Protein AF-A0A0R1K5Y5-F1 (afdb_monomer)

Solvent-accessible surface area (backbone atoms only — not comparable to full-atom values): 5314 Å² total; per-residue (Å²): 142,81,78,72,72,65,57,58,55,54,53,52,54,52,53,52,52,53,51,50,59,60,66,68,60,71,71,76,76,76,74,76,47,78,52,60,63,47,74,46,78,46,87,89,62,78,93,54,93,84,54,44,70,68,54,51,84,50,86,80,51,65,73,40,61,26,33,53,95,92,40,45,23,33,33,37,59,58,76,78,77,84,123

Mean predicted aligned error: 13.67 Å

Organism: NCBI:txid1423773

Structure (mmCIF, N/CA/C/O backbone):
data_AF-A0A0R1K5Y5-F1
#
_entry.id   AF-A0A0R1K5Y5-F1
#
loop_
_atom_site.group_PDB
_atom_site.id
_atom_site.type_symbol
_atom_site.label_atom_id
_atom_site.label_alt_id
_atom_site.label_comp_id
_atom_site.label_asym_id
_atom_site.label_entity_id
_atom_site.label_seq_id
_atom_site.pdbx_PDB_ins_code
_atom_site.Cartn_x
_atom_site.Cartn_y
_atom_site.Cartn_z
_atom_site.occupancy
_atom_site.B_iso_or_equiv
_atom_site.auth_seq_id
_atom_site.auth_comp_id
_atom_site.auth_asym_id
_atom_site.auth_atom_id
_atom_site.pdbx_PDB_model_num
ATOM 1 N N . MET A 1 1 ? -20.021 -43.120 42.877 1.00 48.41 1 MET A N 1
ATOM 2 C CA . MET A 1 1 ? -19.944 -43.189 41.398 1.00 48.41 1 MET A CA 1
ATOM 3 C C . MET A 1 1 ? -20.209 -41.804 40.812 1.00 48.41 1 MET A C 1
ATOM 5 O O . MET A 1 1 ? -21.359 -41.437 40.657 1.00 48.41 1 MET A O 1
ATOM 9 N N . THR A 1 2 ? -19.180 -41.001 40.522 1.00 52.50 2 THR A N 1
ATOM 10 C CA . THR A 1 2 ? -19.378 -39.645 39.945 1.00 52.50 2 THR A CA 1
ATOM 11 C C . THR A 1 2 ? -18.164 -39.199 39.118 1.00 52.50 2 THR A C 1
ATOM 13 O O . THR A 1 2 ? -17.735 -38.052 39.154 1.00 52.50 2 THR A O 1
ATOM 16 N N . ARG A 1 3 ? -17.562 -40.129 38.361 1.00 54.16 3 ARG A N 1
ATOM 17 C CA . ARG A 1 3 ? -16.389 -39.851 37.504 1.00 54.16 3 ARG A CA 1
ATOM 18 C C . ARG A 1 3 ? -16.735 -39.434 36.064 1.00 54.16 3 ARG A C 1
ATOM 20 O O . ARG A 1 3 ? -15.836 -39.072 35.322 1.00 54.16 3 ARG A O 1
ATOM 27 N N . TRP A 1 4 ? -18.015 -39.408 35.683 1.00 51.88 4 TRP A N 1
ATOM 28 C CA . TRP A 1 4 ? -18.446 -39.199 34.289 1.00 51.88 4 TRP A CA 1
ATOM 29 C C . TRP A 1 4 ? -18.727 -37.730 33.924 1.00 51.88 4 TRP A C 1
ATOM 31 O O . TRP A 1 4 ? -18.711 -37.377 32.752 1.00 51.88 4 TRP A O 1
ATOM 41 N N . LYS A 1 5 ? -18.903 -36.836 34.909 1.00 50.72 5 LYS A N 1
ATOM 42 C CA . LYS A 1 5 ? -19.171 -35.405 34.651 1.00 50.72 5 LYS A CA 1
ATOM 43 C C . LYS A 1 5 ? -17.930 -34.591 34.255 1.00 50.72 5 LYS A C 1
ATOM 45 O O . LYS A 1 5 ? -18.074 -33.519 33.681 1.00 50.72 5 LYS A O 1
ATOM 50 N N . LYS A 1 6 ? -16.715 -35.085 34.534 1.00 54.41 6 LYS A N 1
ATOM 51 C CA . LYS A 1 6 ? -15.465 -34.357 34.239 1.00 54.41 6 LYS A CA 1
ATOM 52 C C . LYS A 1 6 ? -15.102 -34.391 32.752 1.00 54.41 6 LYS A C 1
ATOM 54 O O . LYS A 1 6 ? -14.628 -33.393 32.229 1.00 54.41 6 LYS A O 1
ATOM 59 N N . TYR A 1 7 ? -15.385 -35.494 32.060 1.00 59.97 7 TYR A N 1
ATOM 60 C CA . TYR A 1 7 ? -15.007 -35.677 30.654 1.00 59.97 7 TYR A CA 1
ATOM 61 C C . TYR A 1 7 ? -15.830 -34.830 29.675 1.00 59.97 7 TYR A C 1
ATOM 63 O O . TYR A 1 7 ? -15.312 -34.445 28.634 1.00 59.97 7 TYR A O 1
ATOM 71 N N . GLY A 1 8 ? -17.069 -34.465 30.026 1.00 59.69 8 GLY A N 1
ATOM 72 C CA . GLY A 1 8 ? -17.906 -33.606 29.177 1.00 59.69 8 GLY A CA 1
ATOM 73 C C . GLY A 1 8 ? -17.338 -32.193 28.992 1.00 59.69 8 GLY A C 1
ATOM 74 O O . GLY A 1 8 ? -17.422 -31.629 27.906 1.00 59.69 8 GLY A O 1
ATOM 75 N N . ILE A 1 9 ? -16.686 -31.649 30.025 1.00 64.31 9 ILE A N 1
ATOM 76 C CA . ILE A 1 9 ? -16.052 -30.322 29.966 1.00 64.31 9 ILE A CA 1
ATOM 77 C C . ILE A 1 9 ? -14.810 -30.341 29.072 1.00 64.31 9 ILE A C 1
ATOM 79 O O . ILE A 1 9 ? -14.604 -29.413 28.293 1.00 64.31 9 ILE A O 1
ATOM 83 N N . TYR A 1 10 ? -14.007 -31.407 29.130 1.00 64.44 10 TYR A N 1
ATOM 84 C CA . TYR A 1 10 ? -12.815 -31.518 28.288 1.00 64.44 10 TYR A CA 1
ATOM 85 C C . TYR A 1 10 ? -13.157 -31.626 26.801 1.00 64.44 10 TYR A C 1
ATOM 87 O O . TYR A 1 10 ? -12.455 -31.034 25.991 1.00 64.44 10 TYR A O 1
ATOM 95 N N . VAL A 1 11 ? -14.250 -32.305 26.436 1.00 64.56 11 VAL A N 1
ATOM 96 C CA . VAL A 1 11 ? -14.700 -32.406 25.035 1.00 64.56 11 VAL A CA 1
ATOM 97 C C . VAL A 1 11 ? -15.210 -31.059 24.507 1.00 64.56 11 VAL A C 1
ATOM 99 O O . VAL A 1 11 ? -14.907 -30.701 23.371 1.00 64.56 11 VAL A O 1
ATOM 102 N N . LEU A 1 12 ? -15.910 -30.273 25.335 1.00 62.66 12 LEU A N 1
ATOM 103 C CA . LEU A 1 12 ? -16.350 -28.919 24.972 1.00 62.66 12 LEU A CA 1
ATOM 104 C C . LEU A 1 12 ? -15.178 -27.941 24.816 1.00 62.66 12 LEU A C 1
ATOM 106 O O . LEU A 1 12 ? -15.150 -27.169 23.859 1.00 62.66 12 LEU A O 1
ATOM 110 N N . LEU A 1 13 ? -14.188 -28.001 25.714 1.00 65.69 13 LEU A N 1
ATOM 111 C CA . LEU A 1 13 ? -12.985 -27.168 25.620 1.00 65.69 13 LEU A CA 1
ATOM 112 C C . LEU A 1 13 ? -12.112 -27.551 24.416 1.00 65.69 13 LEU A C 1
ATOM 114 O O . LEU A 1 13 ? -11.635 -26.660 23.715 1.00 65.69 13 LEU A O 1
ATOM 118 N N . LEU A 1 14 ? -11.948 -28.850 24.127 1.00 63.75 14 LEU A N 1
ATOM 119 C CA . LEU A 1 14 ? -11.221 -29.295 22.932 1.00 63.75 14 LEU A CA 1
ATOM 120 C C . LEU A 1 14 ? -11.951 -28.884 21.645 1.00 63.75 14 LEU A C 1
ATOM 122 O O . LEU A 1 14 ? -11.319 -28.376 20.722 1.00 63.75 14 LEU A O 1
ATOM 126 N N . GLY A 1 15 ? -13.274 -29.070 21.587 1.00 67.00 15 GLY A N 1
ATOM 127 C CA . GLY A 1 15 ? -14.086 -28.706 20.424 1.00 67.00 15 GLY A CA 1
ATOM 128 C C . GLY A 1 15 ? -14.067 -27.202 20.136 1.00 67.00 15 GLY A C 1
ATOM 129 O O . GLY A 1 15 ? -13.910 -26.799 18.983 1.00 67.00 15 GLY A O 1
ATOM 130 N N . GLY A 1 16 ? -14.137 -26.371 21.182 1.00 68.19 16 GLY A N 1
ATOM 131 C CA . GLY A 1 16 ? -14.029 -24.915 21.060 1.00 68.19 16 GLY A CA 1
ATOM 132 C C . GLY A 1 16 ? -12.663 -24.455 20.544 1.00 68.19 16 GLY A C 1
ATOM 133 O O . GLY A 1 16 ? -12.595 -23.571 19.692 1.00 68.19 16 GLY A O 1
ATOM 134 N N . LEU A 1 17 ? -11.578 -25.094 20.992 1.00 71.62 17 LEU A N 1
ATOM 135 C CA . LEU A 1 17 ? -10.219 -24.748 20.569 1.00 71.62 17 LEU A CA 1
ATOM 136 C C . LEU A 1 17 ? -9.957 -25.131 19.102 1.00 71.62 17 LEU A C 1
ATOM 138 O O . LEU A 1 17 ? -9.346 -24.359 18.364 1.00 71.62 17 LEU A O 1
ATOM 142 N N . VAL A 1 18 ? -10.489 -26.269 18.644 1.00 69.25 18 VAL A N 1
ATOM 143 C CA . VAL A 1 18 ? -10.403 -26.685 17.232 1.00 69.25 18 VAL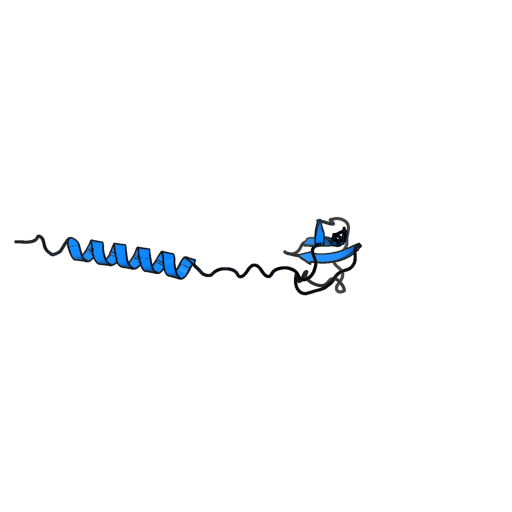 A CA 1
ATOM 144 C C . VAL A 1 18 ? -11.223 -25.763 16.323 1.00 69.25 18 VAL A C 1
ATOM 146 O O . VAL A 1 18 ? -10.728 -25.355 15.271 1.00 69.25 18 VAL A O 1
ATOM 149 N N . ALA A 1 19 ? -12.436 -25.377 16.735 1.00 65.44 19 ALA A N 1
ATOM 150 C CA . ALA A 1 19 ? -13.259 -24.427 15.985 1.00 65.44 19 ALA A CA 1
ATOM 151 C C . ALA A 1 19 ? -12.575 -23.053 15.862 1.00 65.44 19 ALA A C 1
ATOM 153 O O . ALA A 1 19 ? -12.564 -22.463 14.784 1.00 65.44 19 ALA A O 1
ATOM 154 N N . PHE A 1 20 ? -11.929 -22.575 16.929 1.00 69.31 20 PHE A N 1
ATOM 155 C CA . PHE A 1 20 ? -11.222 -21.291 16.926 1.00 69.31 20 PHE A CA 1
ATOM 156 C C . PHE A 1 20 ? -10.026 -21.274 15.957 1.00 69.31 20 PHE A C 1
ATOM 158 O O . PHE A 1 20 ? -9.837 -20.311 15.215 1.00 69.31 20 PHE A O 1
ATOM 165 N N . VAL A 1 21 ? -9.256 -22.367 15.893 1.00 69.44 21 VAL A N 1
ATOM 166 C CA . VAL A 1 21 ? -8.150 -22.519 14.928 1.00 69.44 21 VAL A CA 1
ATOM 167 C C . VAL A 1 21 ? -8.663 -22.583 13.485 1.00 69.44 21 VAL A C 1
ATOM 169 O O . VAL A 1 21 ? -8.022 -22.041 12.583 1.00 69.44 21 VAL A O 1
ATOM 172 N N . TYR A 1 22 ? -9.825 -23.204 13.257 1.00 64.31 22 TYR A N 1
ATOM 173 C CA . TYR A 1 22 ? -10.442 -23.265 11.930 1.00 64.31 22 TYR A CA 1
ATOM 174 C C . TYR A 1 22 ? -10.975 -21.903 11.462 1.00 64.31 22 TYR A C 1
ATOM 176 O O . TYR A 1 22 ? -10.770 -21.548 10.303 1.00 64.31 22 TYR A O 1
ATOM 184 N N . LEU A 1 23 ? -11.591 -21.107 12.345 1.00 60.47 23 LEU A N 1
ATOM 185 C CA . LEU A 1 23 ? -12.064 -19.761 11.994 1.00 60.47 23 LEU A CA 1
ATOM 186 C C . LEU A 1 23 ? -10.924 -18.737 11.848 1.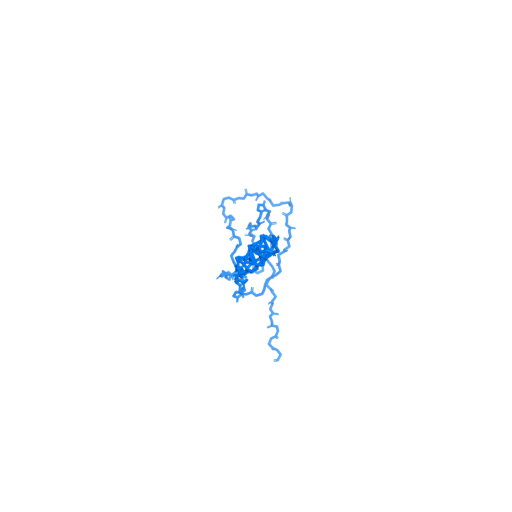00 60.47 23 LEU A C 1
ATOM 188 O O . LEU A 1 23 ? -11.034 -17.824 11.033 1.00 60.47 23 LEU A O 1
ATOM 192 N N . GLY A 1 24 ? -9.811 -18.900 12.573 1.00 60.38 24 GLY A N 1
ATOM 193 C CA . GLY A 1 24 ? -8.633 -18.029 12.452 1.00 60.38 24 GLY A CA 1
ATOM 194 C C . GLY A 1 24 ? -7.876 -18.166 11.124 1.00 60.38 24 GLY A C 1
ATOM 195 O O . GLY A 1 24 ? -7.022 -17.340 10.812 1.00 60.38 24 GLY A O 1
ATOM 196 N N . ARG A 1 25 ? -8.199 -19.182 10.313 1.00 57.53 25 ARG A N 1
ATOM 197 C CA . ARG A 1 25 ? -7.628 -19.415 8.979 1.00 57.53 25 ARG A CA 1
ATOM 198 C C . ARG A 1 25 ? -8.400 -18.723 7.853 1.00 57.53 25 ARG A C 1
ATOM 200 O O . ARG A 1 25 ? -8.434 -19.221 6.731 1.00 57.53 25 ARG A O 1
ATOM 207 N N . GLN A 1 26 ? -8.970 -17.547 8.102 1.00 53.25 26 GLN A N 1
ATOM 208 C CA . GLN A 1 26 ? -9.242 -16.621 7.004 1.00 53.25 26 GLN A CA 1
ATOM 209 C C . GLN A 1 26 ? -7.894 -16.111 6.498 1.00 53.25 26 GLN A C 1
ATOM 211 O O . GLN A 1 26 ? -7.351 -15.113 6.962 1.00 53.25 26 GLN A O 1
ATOM 216 N N . THR A 1 27 ? -7.310 -16.887 5.590 1.00 52.66 27 THR A N 1
ATOM 217 C CA . THR A 1 27 ? -6.143 -16.506 4.816 1.00 52.66 27 THR A CA 1
ATOM 218 C C . THR A 1 27 ? -6.518 -15.258 4.044 1.00 52.66 27 THR A C 1
ATOM 220 O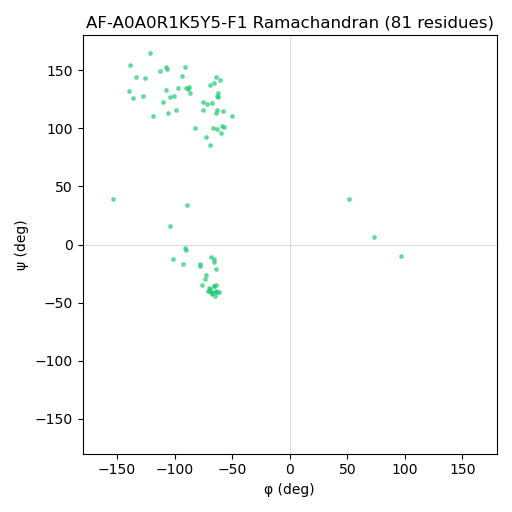 O . THR A 1 27 ? -7.231 -15.326 3.043 1.00 52.66 27 THR A O 1
ATOM 223 N N . THR A 1 28 ? -6.060 -14.108 4.523 1.00 53.03 28 THR A N 1
ATOM 224 C CA . THR A 1 28 ? -5.974 -12.905 3.715 1.00 53.03 28 THR A CA 1
ATOM 225 C C . THR A 1 28 ? -5.110 -13.288 2.523 1.00 53.03 28 THR A C 1
ATOM 227 O O . THR A 1 28 ? -3.895 -13.440 2.652 1.00 53.03 28 THR A O 1
ATOM 230 N N . SER A 1 29 ? -5.738 -13.549 1.377 1.00 52.88 29 SER A N 1
ATOM 231 C CA . SER A 1 29 ? -5.034 -13.683 0.112 1.00 52.88 29 SER A CA 1
ATOM 232 C C . SER A 1 29 ? -4.326 -12.355 -0.111 1.00 52.88 29 SER A C 1
ATOM 234 O O . SER A 1 29 ? -4.942 -11.373 -0.514 1.00 52.88 29 SER A O 1
ATOM 236 N N . ALA A 1 30 ? -3.049 -12.289 0.262 1.00 59.12 30 ALA A N 1
ATOM 237 C CA . ALA A 1 30 ? -2.213 -11.139 -0.010 1.00 59.12 30 ALA A CA 1
ATOM 238 C C . ALA A 1 30 ? -2.108 -11.043 -1.532 1.00 59.12 30 ALA A C 1
ATOM 240 O O . ALA A 1 30 ? -1.396 -11.820 -2.166 1.00 59.12 30 ALA A O 1
ATOM 241 N N . GLN A 1 31 ? -2.914 -10.157 -2.113 1.00 58.66 31 GLN A N 1
ATOM 242 C CA . GLN A 1 31 ? -2.982 -9.943 -3.547 1.00 58.66 31 GLN A CA 1
ATOM 243 C C . GLN A 1 31 ? -1.582 -9.566 -4.029 1.00 58.66 31 GLN A C 1
ATOM 245 O O . GLN A 1 31 ? -1.018 -8.557 -3.595 1.00 58.66 31 GLN A O 1
ATOM 250 N N . GLN A 1 32 ? -0.989 -10.430 -4.854 1.00 66.12 32 GLN A N 1
ATOM 251 C CA . GLN A 1 32 ? 0.327 -10.168 -5.418 1.00 66.12 32 GLN A CA 1
ATOM 252 C C . GLN A 1 32 ? 0.188 -8.985 -6.377 1.00 66.12 32 GLN A C 1
ATOM 254 O O . GLN A 1 32 ? -0.626 -9.054 -7.299 1.00 66.12 32 GLN A O 1
ATOM 259 N N . PRO A 1 33 ? 0.926 -7.887 -6.156 1.00 72.50 33 PRO A N 1
ATOM 260 C CA . PRO A 1 33 ? 0.776 -6.705 -6.981 1.00 72.50 33 PRO A CA 1
ATOM 261 C C . PRO A 1 33 ? 1.223 -7.001 -8.414 1.00 72.50 33 PRO A C 1
ATOM 263 O O . PRO A 1 33 ? 2.250 -7.643 -8.638 1.00 72.50 33 PRO A O 1
ATOM 266 N N . ILE A 1 34 ? 0.467 -6.496 -9.391 1.00 82.25 34 ILE A N 1
ATOM 267 C CA . ILE A 1 34 ? 0.760 -6.657 -10.828 1.00 82.25 34 ILE A CA 1
ATOM 268 C C . ILE A 1 34 ? 2.086 -5.972 -11.201 1.00 82.25 34 ILE A C 1
ATOM 270 O O . ILE A 1 34 ? 2.706 -6.299 -12.215 1.00 82.25 34 ILE A O 1
ATOM 274 N N . GLN A 1 35 ? 2.533 -5.027 -10.373 1.00 86.44 35 GLN A N 1
ATOM 275 C CA . GLN A 1 35 ? 3.777 -4.294 -10.529 1.00 86.44 35 GLN A CA 1
ATOM 276 C C . GLN A 1 35 ? 4.456 -4.113 -9.171 1.00 86.44 35 GLN A C 1
ATOM 278 O O . GLN A 1 35 ? 3.832 -3.690 -8.200 1.00 86.44 35 GLN A O 1
ATOM 283 N N . GLU A 1 36 ? 5.753 -4.4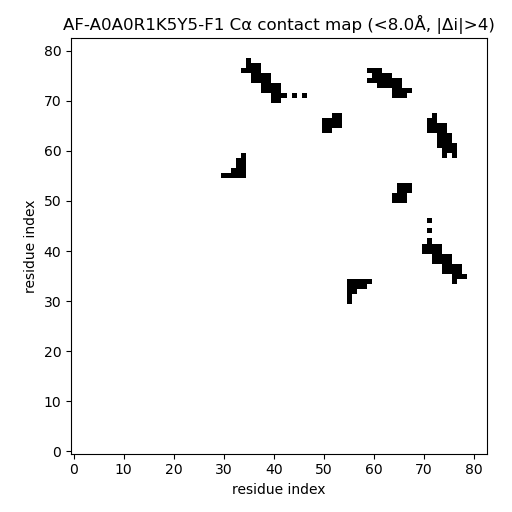05 -9.111 1.00 87.25 36 GLU A N 1
ATOM 284 C CA . GLU A 1 36 ? 6.555 -4.133 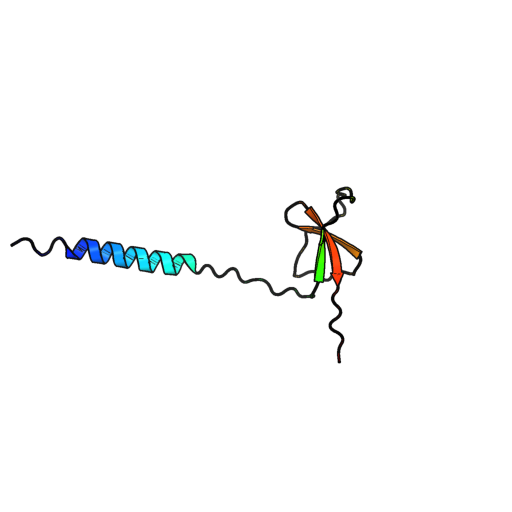-7.924 1.00 87.25 36 GLU A CA 1
ATOM 285 C C . GLU A 1 36 ? 6.854 -2.633 -7.842 1.00 87.25 36 GLU A C 1
ATOM 287 O O . GLU A 1 36 ? 7.494 -2.050 -8.721 1.00 87.25 36 GLU A O 1
ATOM 292 N N . VAL A 1 37 ? 6.336 -1.996 -6.794 1.00 89.19 37 VAL A N 1
ATOM 293 C CA . VAL A 1 37 ? 6.488 -0.561 -6.567 1.00 89.19 37 VAL A CA 1
ATOM 294 C C . VAL A 1 37 ? 6.874 -0.280 -5.121 1.00 89.19 37 VAL A C 1
ATOM 296 O O . VAL A 1 37 ? 6.405 -0.940 -4.193 1.00 89.19 37 VAL A O 1
ATOM 299 N N . GLN A 1 38 ? 7.709 0.732 -4.926 1.00 90.25 38 GLN A N 1
ATOM 300 C CA . GLN A 1 38 ? 8.012 1.299 -3.620 1.00 90.25 38 GLN A CA 1
ATOM 301 C C . GLN A 1 38 ? 7.139 2.532 -3.395 1.00 90.25 38 GLN A C 1
ATOM 303 O O . GLN A 1 38 ? 6.991 3.369 -4.281 1.00 90.25 38 GLN A O 1
ATOM 308 N N . LEU A 1 39 ? 6.544 2.634 -2.208 1.00 91.50 39 LEU A N 1
ATOM 309 C CA . LEU A 1 39 ? 5.690 3.756 -1.828 1.00 91.50 39 LEU A CA 1
ATOM 310 C C . LEU A 1 39 ? 6.442 4.653 -0.845 1.00 91.50 39 LEU A C 1
ATOM 312 O O . LEU A 1 39 ? 6.690 4.257 0.295 1.00 91.50 39 LEU A O 1
ATOM 316 N N . VAL A 1 40 ? 6.771 5.871 -1.266 1.00 91.50 40 VAL A N 1
ATOM 317 C CA . VAL A 1 40 ? 7.465 6.866 -0.439 1.00 91.50 40 VAL A CA 1
ATOM 318 C C . VAL A 1 40 ? 6.439 7.839 0.122 1.00 91.50 40 VAL A C 1
ATOM 320 O O . VAL A 1 40 ? 5.782 8.558 -0.624 1.00 91.50 40 VAL A O 1
ATOM 323 N N . LYS A 1 41 ? 6.266 7.871 1.448 1.00 90.50 41 LYS A N 1
ATOM 324 C CA . LYS A 1 41 ? 5.281 8.759 2.084 1.00 90.50 41 LYS A CA 1
ATOM 325 C C . LYS A 1 41 ? 5.638 10.225 1.814 1.00 90.50 41 LYS A C 1
ATOM 327 O O . LYS A 1 41 ? 6.745 10.658 2.133 1.00 90.50 41 LYS A O 1
ATOM 332 N N . ARG A 1 42 ? 4.688 11.002 1.285 1.00 88.19 42 ARG A N 1
ATOM 333 C CA . ARG A 1 42 ? 4.849 12.441 1.036 1.00 88.19 42 ARG A CA 1
ATOM 334 C C . ARG A 1 42 ? 3.974 13.244 1.991 1.00 88.19 42 ARG A C 1
ATOM 336 O O . ARG A 1 42 ? 2.763 13.066 2.048 1.00 88.19 42 ARG A O 1
ATOM 343 N N . THR A 1 43 ? 4.605 14.134 2.755 1.00 82.38 43 THR A N 1
ATOM 344 C CA . THR A 1 43 ? 3.945 14.976 3.770 1.00 82.38 43 THR A CA 1
ATOM 345 C C . THR A 1 43 ? 3.701 16.413 3.307 1.00 82.38 43 THR A C 1
ATOM 347 O O . THR A 1 43 ? 2.953 17.132 3.956 1.00 82.38 43 THR A O 1
ATOM 350 N N . ASN A 1 44 ? 4.301 16.835 2.187 1.00 81.12 44 ASN A N 1
ATOM 351 C CA . ASN A 1 44 ? 4.167 18.189 1.633 1.00 81.12 44 ASN A CA 1
ATOM 352 C C . ASN A 1 44 ? 3.226 18.258 0.413 1.00 81.12 44 ASN A C 1
ATOM 354 O O . ASN A 1 44 ? 3.244 19.219 -0.344 1.00 81.12 44 ASN A O 1
ATOM 358 N N . VAL A 1 45 ? 2.407 17.230 0.195 1.00 79.50 45 VAL A N 1
ATOM 359 C CA . VAL A 1 45 ? 1.459 17.180 -0.924 1.00 79.50 45 VAL A CA 1
ATOM 360 C C . VAL A 1 45 ? 0.066 17.463 -0.377 1.00 79.50 45 VAL A C 1
ATOM 362 O O . VAL A 1 45 ? -0.365 16.820 0.581 1.00 79.50 45 VAL A O 1
ATOM 365 N N . LYS A 1 46 ? -0.639 18.439 -0.958 1.00 76.62 46 LYS A N 1
ATOM 366 C CA . LYS A 1 46 ? -2.049 18.676 -0.627 1.00 76.62 46 LYS A CA 1
ATOM 367 C C . LYS A 1 46 ? -2.883 17.517 -1.157 1.00 76.62 46 LYS A C 1
ATOM 369 O O . LYS A 1 46 ? -2.681 17.076 -2.283 1.00 76.62 46 LYS A O 1
ATOM 374 N N . HIS A 1 47 ? -3.827 17.044 -0.353 1.00 73.94 47 HIS A N 1
ATOM 375 C CA . HIS A 1 47 ? -4.821 16.095 -0.827 1.00 73.94 47 HIS A CA 1
ATOM 376 C C . HIS A 1 47 ? -5.666 16.782 -1.906 1.00 73.94 47 HIS A C 1
ATOM 378 O O . HIS A 1 47 ? -6.340 17.769 -1.619 1.00 73.94 47 HIS A O 1
ATOM 384 N N . THR A 1 48 ? -5.558 16.309 -3.146 1.00 76.62 48 THR A N 1
ATOM 385 C CA . THR A 1 48 ? -6.410 16.730 -4.262 1.00 76.62 48 THR A CA 1
ATOM 386 C C . THR A 1 48 ? -7.399 15.615 -4.585 1.00 76.62 48 THR A C 1
ATOM 388 O O . THR A 1 48 ? -7.091 14.438 -4.374 1.00 76.62 48 THR A O 1
ATOM 391 N N . ASP A 1 49 ? -8.573 15.975 -5.107 1.00 77.38 49 ASP A N 1
ATOM 392 C CA . ASP A 1 49 ? -9.622 15.018 -5.502 1.00 77.38 49 ASP A CA 1
ATOM 393 C C . ASP A 1 49 ? -9.200 14.124 -6.685 1.00 77.38 49 ASP A C 1
ATOM 395 O O . ASP A 1 49 ? -9.825 13.108 -6.974 1.00 77.38 49 ASP A O 1
ATOM 399 N N . GLU A 1 50 ? -8.105 14.480 -7.359 1.00 79.31 50 GLU A N 1
ATOM 400 C CA . GLU A 1 50 ? -7.512 13.713 -8.456 1.00 79.31 50 GLU A CA 1
ATOM 401 C C . GLU A 1 50 ? -6.700 12.502 -7.963 1.00 79.31 50 GLU A C 1
ATOM 403 O O . GLU A 1 50 ? -6.409 11.580 -8.732 1.00 79.31 50 GLU A O 1
ATOM 408 N N . LEU A 1 51 ? -6.331 12.473 -6.677 1.00 85.25 51 LEU A N 1
ATOM 409 C CA . LEU A 1 51 ? -5.571 11.371 -6.099 1.00 85.25 51 LEU A CA 1
ATOM 410 C C . LEU A 1 51 ? -6.467 10.154 -5.886 1.00 85.25 51 LEU A C 1
ATOM 412 O O . LEU A 1 51 ? -7.449 10.177 -5.148 1.00 85.25 51 LEU A O 1
ATOM 416 N N . SER A 1 52 ? -6.073 9.043 -6.498 1.00 88.31 52 SER A N 1
ATOM 417 C CA . SER A 1 52 ? -6.752 7.763 -6.330 1.00 88.31 52 SER A CA 1
ATOM 418 C C . SER A 1 52 ? -6.156 6.951 -5.180 1.00 88.31 52 SER A C 1
ATOM 420 O O . SER A 1 52 ? -4.961 7.032 -4.881 1.00 88.31 52 SER A O 1
ATOM 422 N N . ASN A 1 53 ? -6.978 6.088 -4.580 1.00 91.19 53 ASN A N 1
ATOM 423 C CA . ASN A 1 53 ? -6.482 5.075 -3.653 1.00 91.19 53 ASN A CA 1
ATOM 424 C C . ASN A 1 53 ? -5.498 4.123 -4.354 1.00 91.19 53 ASN A C 1
ATOM 426 O O . ASN A 1 53 ? -5.685 3.742 -5.514 1.00 91.19 53 ASN A O 1
ATOM 430 N N . TYR A 1 54 ? -4.452 3.727 -3.632 1.00 90.44 54 TYR A N 1
ATOM 431 C CA . TYR A 1 54 ? -3.499 2.722 -4.078 1.00 90.44 54 TYR A CA 1
ATOM 432 C C . TYR A 1 54 ? -4.200 1.371 -4.254 1.00 90.44 54 TYR A C 1
ATOM 434 O O . TYR A 1 54 ? -4.840 0.873 -3.326 1.00 90.44 54 TYR A O 1
ATOM 442 N N . SER A 1 55 ? -4.026 0.757 -5.421 1.00 89.31 55 SER A N 1
ATOM 443 C CA . SER A 1 55 ? -4.496 -0.589 -5.731 1.00 89.31 55 SER A CA 1
ATOM 444 C C . SER A 1 55 ? -3.328 -1.422 -6.265 1.00 89.31 55 SER A C 1
ATOM 446 O O . SER A 1 55 ? -2.678 -0.997 -7.218 1.00 89.31 55 SER A O 1
ATOM 448 N N . PRO A 1 56 ? -3.065 -2.615 -5.704 1.00 85.62 56 PRO A N 1
ATOM 449 C CA . PRO A 1 56 ? -2.010 -3.505 -6.195 1.00 85.62 56 PRO A CA 1
ATOM 450 C C . PRO A 1 56 ? -2.286 -4.043 -7.612 1.00 85.62 56 PRO A C 1
ATOM 452 O O . PRO A 1 56 ? -1.370 -4.540 -8.266 1.00 85.62 56 PRO A O 1
ATOM 455 N N . ASP A 1 57 ? -3.524 -3.917 -8.099 1.00 88.19 57 ASP A N 1
ATOM 456 C CA . ASP A 1 57 ? -3.952 -4.369 -9.425 1.00 88.19 57 ASP A CA 1
ATOM 457 C C . ASP A 1 57 ? -3.792 -3.277 -10.500 1.00 88.19 57 ASP A C 1
ATOM 459 O O . ASP A 1 57 ? -4.024 -3.509 -11.687 1.00 88.19 57 ASP A O 1
ATOM 463 N N . LYS A 1 58 ? -3.399 -2.058 -10.111 1.00 86.69 58 LYS A N 1
ATOM 464 C CA . LYS A 1 58 ? -3.115 -0.974 -11.053 1.00 86.69 58 LYS A CA 1
ATOM 465 C 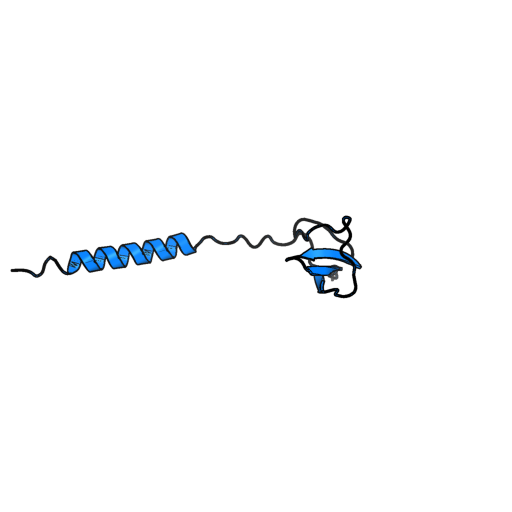C . LYS A 1 58 ? -1.635 -0.938 -11.407 1.00 86.69 58 LYS A C 1
ATOM 467 O O . LYS A 1 58 ? -0.761 -1.173 -10.578 1.00 86.69 58 LYS A O 1
ATOM 472 N N . ARG A 1 59 ? -1.366 -0.575 -12.660 1.00 88.75 59 ARG A N 1
ATOM 473 C CA . ARG A 1 59 ? -0.034 -0.149 -13.084 1.00 88.75 59 ARG A CA 1
ATOM 474 C C . ARG A 1 59 ? 0.106 1.341 -12.837 1.00 88.75 59 ARG A C 1
ATOM 476 O O . ARG A 1 59 ? -0.787 2.112 -13.186 1.00 88.75 59 ARG A O 1
ATOM 483 N N . TYR A 1 60 ? 1.248 1.708 -12.291 1.00 89.19 60 TYR A N 1
ATOM 484 C CA . TYR A 1 60 ? 1.633 3.071 -11.988 1.00 89.19 60 TYR A CA 1
ATOM 485 C C . TYR A 1 60 ? 2.927 3.413 -12.718 1.00 89.19 60 TYR A C 1
ATOM 487 O O . TYR A 1 60 ? 3.657 2.545 -13.219 1.00 89.19 60 TYR A O 1
ATOM 495 N N . ARG A 1 61 ? 3.208 4.706 -12.775 1.00 89.12 61 ARG A N 1
ATOM 496 C CA . ARG A 1 61 ? 4.473 5.267 -13.227 1.00 89.12 61 ARG A CA 1
ATOM 497 C C . ARG A 1 61 ? 5.235 5.805 -12.022 1.00 89.12 61 ARG A C 1
ATOM 499 O O . ARG A 1 61 ? 4.648 6.170 -11.005 1.00 89.12 61 ARG A O 1
ATOM 506 N N . SER A 1 62 ? 6.560 5.833 -12.132 1.00 89.69 62 SER A N 1
ATOM 507 C CA . SER A 1 62 ? 7.383 6.486 -11.116 1.00 89.69 62 SER A CA 1
ATOM 508 C C . SER A 1 62 ? 7.033 7.973 -11.060 1.00 89.69 62 SER A C 1
ATOM 510 O O . SER A 1 62 ? 6.997 8.623 -12.103 1.00 89.69 62 SER A O 1
ATOM 512 N N . GLY A 1 63 ? 6.782 8.491 -9.862 1.00 88.25 63 GLY A N 1
ATOM 513 C CA . GLY A 1 63 ? 6.307 9.855 -9.623 1.00 88.25 63 GLY A CA 1
ATOM 514 C C . GLY A 1 63 ? 4.790 9.979 -9.450 1.00 88.25 63 GLY A C 1
ATOM 515 O O . GLY A 1 63 ? 4.324 11.039 -9.036 1.00 88.25 63 GLY A O 1
ATOM 516 N N . ASP A 1 64 ? 4.011 8.922 -9.713 1.00 90.62 64 ASP A N 1
ATOM 517 C CA . ASP A 1 64 ? 2.567 8.951 -9.463 1.00 90.62 64 ASP A CA 1
ATOM 518 C C . ASP A 1 64 ? 2.282 9.103 -7.964 1.00 90.62 64 ASP A C 1
ATOM 520 O O . ASP A 1 64 ? 2.970 8.529 -7.121 1.00 90.62 64 ASP A O 1
ATOM 524 N N . LEU A 1 65 ? 1.224 9.836 -7.623 1.00 91.94 65 LEU A N 1
ATOM 525 C CA . LEU A 1 65 ? 0.792 10.041 -6.244 1.00 91.94 65 LEU A CA 1
ATOM 526 C C . LEU A 1 65 ? -0.490 9.251 -5.968 1.00 91.94 65 LEU A C 1
ATOM 528 O O . LEU A 1 65 ? -1.447 9.289 -6.740 1.00 91.94 65 LEU A O 1
ATOM 532 N N . VAL A 1 66 ? -0.515 8.536 -4.847 1.00 92.44 66 VAL A N 1
ATOM 533 C CA . VAL A 1 66 ? -1.622 7.654 -4.453 1.00 92.44 66 VAL A CA 1
ATOM 534 C C . VAL A 1 66 ? -1.924 7.776 -2.968 1.00 92.44 66 VAL A C 1
ATOM 536 O O . VAL A 1 66 ? -1.049 8.096 -2.164 1.00 92.44 66 VAL A O 1
ATOM 539 N N . ILE A 1 67 ? -3.159 7.467 -2.581 1.00 92.44 67 ILE A N 1
ATOM 540 C CA . ILE A 1 67 ? -3.573 7.456 -1.175 1.00 92.44 67 ILE A CA 1
ATOM 541 C C . ILE A 1 67 ? -3.596 6.020 -0.662 1.00 92.44 67 ILE A C 1
ATOM 543 O O . ILE A 1 67 ? -4.223 5.141 -1.248 1.00 92.44 67 ILE A O 1
ATOM 547 N N . LYS A 1 68 ? -2.931 5.763 0.463 1.00 90.12 68 LYS A N 1
ATOM 548 C CA . LYS A 1 68 ? -2.979 4.470 1.151 1.00 90.12 68 LYS A CA 1
ATOM 549 C C . LYS A 1 68 ? -3.129 4.717 2.645 1.00 90.12 68 LYS A C 1
ATOM 551 O O . LYS A 1 68 ? -2.352 5.466 3.226 1.00 90.12 68 LYS A O 1
ATOM 556 N N . ASN A 1 69 ? -4.137 4.112 3.273 1.00 89.4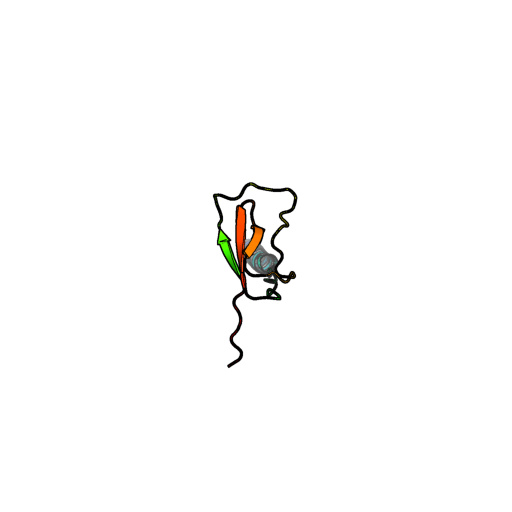4 69 ASN A N 1
ATOM 557 C CA . ASN A 1 69 ? -4.424 4.288 4.704 1.00 89.44 69 ASN A CA 1
ATOM 558 C C . ASN A 1 69 ? -4.520 5.774 5.132 1.00 89.44 69 ASN A C 1
ATOM 560 O O . ASN A 1 69 ? -3.996 6.160 6.174 1.00 89.44 69 ASN A O 1
ATOM 564 N N . GLY A 1 70 ? -5.118 6.630 4.292 1.00 86.88 70 GLY A N 1
ATOM 565 C CA . GLY A 1 70 ? -5.292 8.064 4.572 1.00 86.88 70 GLY A CA 1
ATOM 566 C C . GLY A 1 70 ? -4.022 8.921 4.477 1.00 86.88 70 GLY A C 1
ATOM 567 O O . GLY A 1 70 ? -4.054 10.098 4.814 1.00 86.88 70 GLY A O 1
ATOM 568 N N . SER A 1 71 ? -2.895 8.358 4.031 1.00 90.31 71 SER A N 1
ATOM 569 C CA . SER A 1 71 ? -1.662 9.102 3.743 1.00 90.31 71 SER A CA 1
ATOM 570 C C . SER A 1 71 ? -1.360 9.090 2.246 1.00 90.31 71 SER A C 1
ATOM 572 O O . SER A 1 71 ? -1.681 8.121 1.558 1.00 90.31 71 SER A O 1
ATOM 574 N N . ILE A 1 72 ? -0.715 10.150 1.752 1.00 92.00 72 ILE A N 1
ATOM 575 C CA . ILE A 1 72 ? -0.278 10.256 0.356 1.00 92.00 72 ILE A CA 1
ATOM 576 C C . ILE A 1 72 ? 1.120 9.650 0.221 1.00 92.00 72 ILE A C 1
ATOM 578 O O . ILE A 1 72 ? 2.019 9.920 1.024 1.00 92.00 72 ILE A O 1
ATOM 582 N N . TYR A 1 73 ? 1.298 8.829 -0.805 1.00 92.69 73 TYR A N 1
ATOM 583 C CA . TYR A 1 73 ? 2.556 8.197 -1.166 1.00 92.69 73 TYR A CA 1
ATOM 584 C C . TYR A 1 73 ? 2.883 8.503 -2.622 1.00 92.69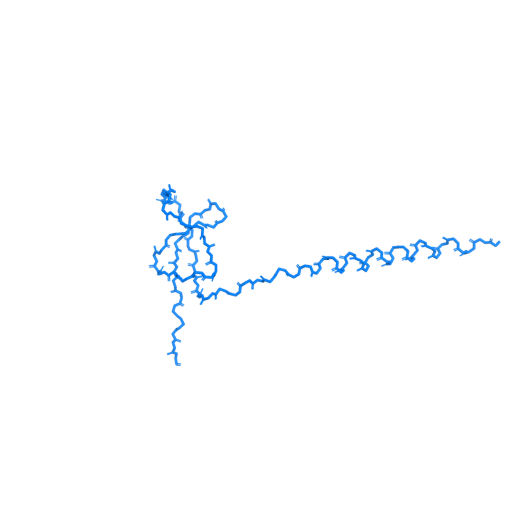 73 TYR A C 1
ATOM 586 O O . TYR A 1 73 ? 1.992 8.523 -3.466 1.00 92.69 73 TYR A O 1
ATOM 594 N N . GLU A 1 74 ? 4.161 8.700 -2.906 1.00 92.56 74 GLU A N 1
ATOM 595 C CA . GLU A 1 74 ? 4.698 8.698 -4.260 1.00 92.56 74 GLU A CA 1
ATOM 596 C C . GLU A 1 74 ? 5.136 7.286 -4.635 1.00 92.56 74 GLU A C 1
ATOM 598 O O . GLU A 1 74 ? 5.767 6.577 -3.843 1.00 92.56 74 GLU A O 1
ATOM 603 N N . VAL A 1 75 ? 4.773 6.875 -5.841 1.00 92.00 75 VAL A N 1
ATOM 604 C CA . VAL A 1 75 ? 5.084 5.570 -6.396 1.00 92.00 75 VAL A CA 1
ATOM 605 C C . VAL A 1 75 ? 6.450 5.619 -7.069 1.00 92.00 75 VAL A C 1
ATOM 607 O O . VAL A 1 75 ? 6.710 6.469 -7.912 1.00 92.00 75 VAL A O 1
ATOM 610 N N . HIS A 1 76 ? 7.308 4.659 -6.747 1.00 91.81 76 HIS A N 1
ATOM 611 C CA . HIS A 1 76 ? 8.560 4.398 -7.446 1.00 91.81 76 HIS A CA 1
ATOM 612 C C . HIS A 1 76 ? 8.501 2.991 -8.028 1.00 91.81 76 HIS A C 1
ATOM 614 O O . HIS A 1 76 ? 8.492 2.002 -7.295 1.00 91.81 76 HIS A O 1
ATOM 620 N N . VAL A 1 77 ? 8.431 2.891 -9.353 1.00 89.62 77 VAL A N 1
ATOM 621 C CA . VAL A 1 77 ? 8.416 1.600 -10.039 1.00 89.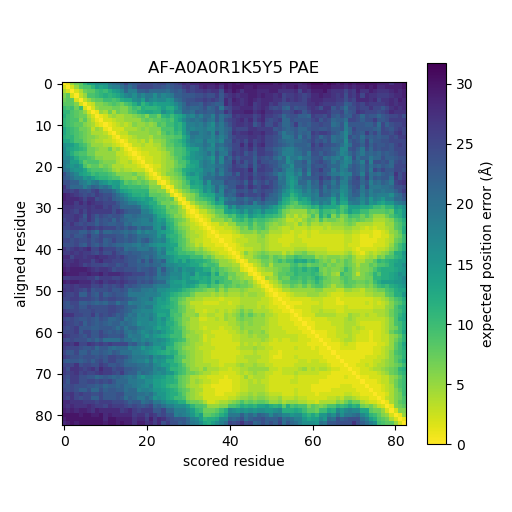62 77 VAL A CA 1
ATOM 622 C C . VAL A 1 77 ? 9.801 0.980 -9.939 1.00 89.62 77 VAL A C 1
ATOM 624 O O . VAL A 1 77 ? 10.780 1.557 -10.412 1.00 89.62 77 VAL A O 1
ATOM 627 N N . VAL A 1 78 ? 9.873 -0.213 -9.350 1.00 87.31 78 VAL A N 1
ATOM 628 C CA . VAL A 1 78 ? 11.095 -1.012 -9.363 1.00 87.31 78 VAL A CA 1
ATOM 629 C C . VAL A 1 78 ? 11.107 -1.737 -10.699 1.00 87.31 78 VAL A C 1
ATOM 631 O O . VAL A 1 78 ? 10.382 -2.712 -10.906 1.00 87.31 78 VAL A O 1
ATOM 634 N N . ALA A 1 79 ? 11.879 -1.221 -11.653 1.00 74.94 79 ALA A N 1
ATOM 635 C CA . ALA A 1 79 ? 12.149 -1.974 -12.863 1.00 74.94 79 ALA A CA 1
ATOM 636 C C . ALA A 1 79 ? 12.910 -3.235 -12.443 1.00 74.94 79 ALA A C 1
ATOM 638 O O . ALA A 1 79 ? 14.013 -3.149 -11.910 1.00 74.94 79 ALA A O 1
ATOM 639 N N . LYS A 1 80 ? 12.313 -4.413 -12.648 1.00 62.91 80 LYS A N 1
ATOM 640 C CA . LYS A 1 80 ? 13.100 -5.643 -12.658 1.00 62.91 80 LYS A CA 1
ATOM 641 C C . LYS A 1 80 ? 13.988 -5.550 -13.886 1.00 62.91 80 LYS A C 1
ATOM 643 O O . LYS A 1 80 ? 13.495 -5.744 -14.998 1.00 62.91 80 LYS A O 1
ATOM 648 N N . ASP A 1 81 ? 15.245 -5.176 -13.678 1.00 52.59 81 ASP A N 1
ATOM 649 C CA . ASP A 1 81 ? 16.288 -5.306 -14.686 1.00 52.59 81 ASP A CA 1
ATOM 650 C C . ASP A 1 81 ? 16.217 -6.742 -15.211 1.00 52.59 81 ASP A C 1
ATOM 652 O O . ASP A 1 81 ? 16.406 -7.711 -14.471 1.00 52.59 81 ASP A O 1
ATOM 656 N N . LYS A 1 82 ? 15.793 -6.881 -16.469 1.00 53.28 82 LYS A N 1
ATOM 657 C CA . LYS A 1 82 ? 15.840 -8.157 -17.173 1.00 53.28 82 LYS A CA 1
ATOM 658 C C . LYS A 1 82 ? 17.308 -8.389 -17.489 1.00 53.28 82 LYS A C 1
ATOM 660 O O . LYS A 1 82 ? 17.792 -7.881 -18.496 1.00 53.28 82 LYS A O 1
ATOM 665 N N . HIS A 1 83 ? 17.988 -9.084 -16.588 1.00 42.47 83 HIS A N 1
ATOM 666 C CA . HIS A 1 83 ? 19.322 -9.595 -16.844 1.00 42.47 83 HIS A CA 1
ATOM 667 C C . HIS A 1 83 ? 19.280 -10.794 -17.791 1.00 42.47 83 HIS A C 1
ATOM 669 O O . HIS A 1 83 ? 18.298 -11.574 -17.711 1.00 42.47 83 HIS A O 1
#

Radius of gyration: 24.57 Å; Cα contacts (8 Å, |Δi|>4): 82; chains: 1; bounding box: 39×62×59 Å

Secondary structure (DSSP, 8-state):
---SHHHHHHHHHHHHHHHHHHHTT--------SS-EEEEE-SS----TTPEEP-TTS---TT-EEEETTEEEEEEE------

Sequence (83 aa):
MTRWKKYGIYVLLLGGLVAFVYLGRQTTSAQQPIQEVQLVKRTNVKHTDELSNYSPDKRYRSGDLVIKNGSIYEVHVVAKDKH

Foldseek 3Di:
DPPPVVVVVVVVVVVVVVVVVVVVPPPPPPPQAPFDKDWAFDDPDDDDPPAEADDSPDDDDQQHWHDDPNTITGIDTDPPPPD

pLDDT: mean 75.07, std 14.85, range [42.47, 92.69]